Protein AF-A0A3D2SZ21-F1 (afdb_monomer_lite)

Sequence (60 aa):
MNRTKCEWIRELIPDYAAGRLNDDEIALAGLHFADCNECRDELDLVQLVFSSRAMEPEGL

Foldseek 3Di:
DPPVVLVVLLVCLLCLLVVNDDPVNVVSSVVVCVVDVVSVVSSVVSNVVVVVVVPPPPDD

pLDDT: mean 83.85, std 13.36, range [46.84, 93.81]

Radius of gyration: 13.25 Å; chains: 1; bounding box: 47×20×22 Å

Structure (mmCIF, N/CA/C/O backbone):
data_AF-A0A3D2SZ21-F1
#
_entry.id   AF-A0A3D2SZ21-F1
#
loop_
_atom_site.group_PDB
_atom_site.id
_atom_site.type_symbol
_atom_site.label_atom_id
_atom_site.label_alt_id
_atom_site.label_comp_id
_atom_site.label_asym_id
_atom_site.label_entity_id
_atom_site.label_seq_id
_atom_site.pdbx_PDB_ins_code
_atom_site.Cartn_x
_atom_site.Cartn_y
_atom_site.Cartn_z
_atom_site.occupancy
_atom_site.B_iso_or_equiv
_atom_site.auth_seq_id
_atom_site.auth_comp_id
_atom_site.auth_asym_id
_atom_site.auth_atom_id
_atom_site.pdbx_PDB_model_num
ATOM 1 N N . MET A 1 1 ? 15.290 -2.350 3.430 1.00 53.28 1 MET A N 1
ATOM 2 C CA . MET A 1 1 ? 14.126 -1.450 3.290 1.00 53.28 1 MET A CA 1
ATOM 3 C C . MET A 1 1 ? 14.608 -0.054 2.907 1.00 53.28 1 MET A C 1
ATOM 5 O O . MET A 1 1 ? 15.203 0.631 3.733 1.00 53.28 1 MET A O 1
ATOM 9 N N . ASN A 1 2 ? 14.441 0.337 1.639 1.00 60.06 2 ASN A N 1
ATOM 10 C CA . ASN A 1 2 ? 14.766 1.691 1.174 1.00 60.06 2 ASN A CA 1
ATOM 11 C C . ASN A 1 2 ? 13.695 2.655 1.685 1.00 60.06 2 ASN A C 1
ATOM 13 O O . ASN A 1 2 ? 12.585 2.638 1.161 1.00 60.06 2 ASN A O 1
ATOM 17 N N . ARG A 1 3 ? 14.037 3.511 2.652 1.00 64.00 3 ARG A N 1
ATOM 18 C CA . ARG A 1 3 ? 13.112 4.513 3.215 1.00 64.00 3 ARG A CA 1
ATOM 19 C C . ARG A 1 3 ? 12.441 5.368 2.132 1.00 64.00 3 ARG A C 1
ATOM 21 O O . ARG A 1 3 ? 11.231 5.524 2.158 1.00 64.00 3 ARG A O 1
ATOM 28 N N . THR A 1 4 ? 13.193 5.735 1.096 1.00 71.69 4 THR A N 1
ATOM 29 C CA . THR A 1 4 ? 12.703 6.506 -0.058 1.00 71.69 4 THR A CA 1
ATOM 30 C C . THR A 1 4 ? 11.615 5.790 -0.865 1.00 71.69 4 THR A C 1
ATOM 32 O O . THR A 1 4 ? 10.763 6.438 -1.458 1.00 71.69 4 THR A O 1
ATOM 35 N N . LYS A 1 5 ? 11.628 4.447 -0.908 1.00 81.25 5 LYS A N 1
ATOM 36 C CA . LYS A 1 5 ? 10.569 3.677 -1.579 1.00 81.25 5 LYS A CA 1
ATOM 37 C C . LYS A 1 5 ? 9.320 3.589 -0.711 1.00 81.25 5 LYS A C 1
ATOM 39 O O . LYS A 1 5 ? 8.230 3.663 -1.254 1.00 81.25 5 LYS A O 1
ATOM 44 N N . CYS A 1 6 ? 9.477 3.464 0.608 1.00 89.06 6 CYS A N 1
ATOM 45 C CA . CYS A 1 6 ? 8.340 3.465 1.522 1.00 89.06 6 CYS A CA 1
ATOM 46 C C . CYS A 1 6 ? 7.601 4.805 1.461 1.00 89.06 6 CYS A C 1
ATOM 48 O O . CYS A 1 6 ? 6.394 4.802 1.305 1.00 89.06 6 CYS A O 1
ATOM 50 N N . GLU A 1 7 ? 8.309 5.937 1.516 1.00 89.62 7 GLU A N 1
ATOM 51 C CA . GLU A 1 7 ? 7.692 7.274 1.453 1.00 89.62 7 GLU A CA 1
ATOM 52 C C . GLU A 1 7 ? 6.810 7.440 0.209 1.00 89.62 7 GLU A C 1
ATOM 54 O O . GLU A 1 7 ? 5.634 7.762 0.335 1.00 89.62 7 GLU A O 1
ATOM 59 N N . TRP A 1 8 ? 7.339 7.097 -0.966 1.00 89.69 8 TRP A N 1
ATOM 60 C CA . TRP A 1 8 ? 6.584 7.165 -2.217 1.00 89.69 8 TRP A CA 1
ATOM 61 C C . TRP A 1 8 ? 5.403 6.182 -2.260 1.00 89.69 8 TRP A C 1
ATOM 63 O O . TRP A 1 8 ? 4.316 6.534 -2.704 1.00 89.69 8 TRP A O 1
ATOM 73 N N . ILE A 1 9 ? 5.575 4.955 -1.753 1.00 91.81 9 ILE A N 1
ATOM 74 C CA . ILE A 1 9 ? 4.477 3.981 -1.678 1.00 91.81 9 ILE A CA 1
ATOM 75 C C . ILE A 1 9 ? 3.366 4.468 -0.752 1.00 91.81 9 ILE A C 1
ATOM 77 O O . ILE A 1 9 ? 2.199 4.322 -1.098 1.00 91.81 9 ILE A O 1
ATOM 81 N N . ARG A 1 10 ? 3.706 5.076 0.389 1.00 90.69 10 ARG A N 1
ATOM 82 C CA . ARG A 1 10 ? 2.726 5.624 1.335 1.00 90.69 10 ARG A CA 1
ATOM 83 C C . ARG A 1 10 ? 1.869 6.720 0.710 1.00 90.69 10 ARG A C 1
ATOM 85 O O . ARG A 1 10 ? 0.673 6.772 0.975 1.00 90.69 10 ARG A O 1
ATOM 92 N N . GLU A 1 11 ? 2.446 7.535 -0.171 1.00 91.56 11 GLU A N 1
ATOM 93 C CA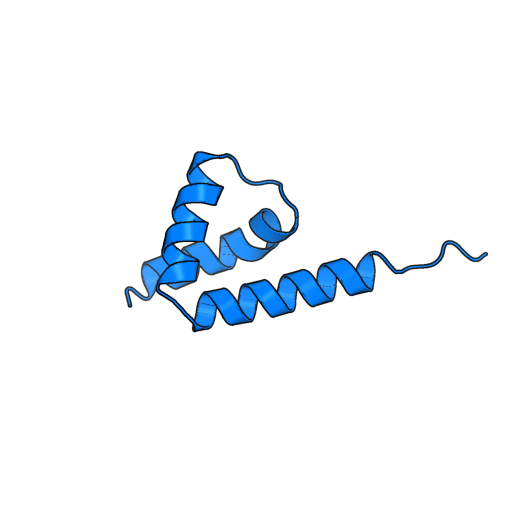 . GLU A 1 11 ? 1.682 8.518 -0.947 1.00 91.56 11 GLU A CA 1
ATOM 94 C C . GLU A 1 11 ? 0.692 7.859 -1.922 1.00 91.56 11 GLU A C 1
ATOM 96 O O . GLU A 1 11 ? -0.388 8.398 -2.145 1.00 91.56 11 GLU A O 1
ATOM 101 N N . LEU A 1 12 ? 1.013 6.672 -2.448 1.00 91.62 12 LEU A N 1
ATOM 102 C CA . 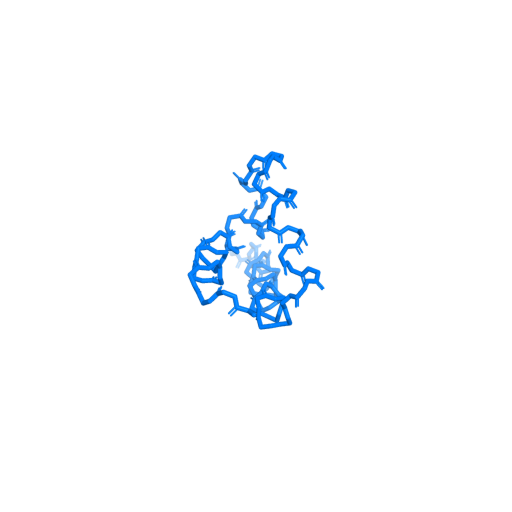LEU A 1 12 ? 0.142 5.921 -3.358 1.00 91.62 12 LEU A CA 1
ATOM 103 C C . LEU A 1 12 ? -0.910 5.054 -2.659 1.00 91.62 12 LEU A C 1
ATOM 105 O O . LEU A 1 12 ? -1.896 4.691 -3.295 1.00 91.62 12 LEU A O 1
ATOM 109 N N . ILE A 1 13 ? -0.734 4.705 -1.381 1.00 92.75 13 ILE A N 1
ATOM 110 C CA . ILE A 1 13 ? -1.681 3.874 -0.614 1.00 92.75 13 ILE A CA 1
ATOM 111 C C . ILE A 1 13 ? -3.146 4.338 -0.744 1.00 92.75 13 ILE A C 1
ATOM 113 O O . ILE A 1 13 ? -3.992 3.488 -1.034 1.00 92.75 13 ILE A O 1
ATOM 117 N N . PRO A 1 14 ? -3.503 5.626 -0.555 1.00 90.88 14 PRO A N 1
ATOM 118 C CA . PRO A 1 14 ? -4.895 6.061 -0.681 1.00 90.88 14 PRO A CA 1
ATOM 119 C C . PRO A 1 14 ? -5.457 5.875 -2.093 1.00 90.88 14 PRO A C 1
ATOM 121 O O . PRO A 1 14 ? -6.602 5.450 -2.235 1.00 90.88 14 PRO A O 1
ATOM 124 N N . ASP A 1 15 ? -4.671 6.140 -3.136 1.00 92.25 15 ASP A N 1
ATOM 125 C CA . ASP A 1 15 ? -5.100 5.939 -4.523 1.00 92.25 15 ASP A CA 1
ATOM 126 C C . ASP A 1 15 ? -5.149 4.458 -4.909 1.00 92.25 15 ASP A C 1
ATOM 128 O O . ASP A 1 15 ? -6.047 4.051 -5.647 1.00 92.25 15 ASP A O 1
ATOM 132 N N . TYR A 1 16 ? -4.259 3.633 -4.352 1.00 91.75 16 TYR A N 1
ATOM 133 C CA . TYR A 1 16 ? -4.302 2.176 -4.471 1.00 91.75 16 TYR A CA 1
ATOM 134 C C . TYR A 1 16 ? -5.585 1.625 -3.838 1.00 91.75 16 TYR A C 1
ATOM 136 O O . TYR A 1 16 ? -6.311 0.860 -4.468 1.00 91.75 16 TYR A O 1
ATOM 144 N N . ALA A 1 17 ? -5.900 2.047 -2.609 1.00 90.31 17 ALA A N 1
ATOM 145 C CA . ALA A 1 17 ? -7.109 1.640 -1.896 1.00 90.31 17 ALA A CA 1
ATOM 146 C C . ALA A 1 17 ? -8.392 2.128 -2.590 1.00 90.31 17 ALA A C 1
ATOM 148 O O . ALA A 1 17 ? -9.396 1.421 -2.591 1.00 90.31 17 ALA A O 1
ATOM 149 N N . ALA A 1 18 ? -8.352 3.308 -3.214 1.00 88.94 18 ALA A N 1
ATOM 150 C CA . ALA A 1 18 ? -9.455 3.852 -4.001 1.00 88.94 18 ALA A CA 1
ATOM 151 C C . ALA A 1 18 ? -9.552 3.266 -5.425 1.00 88.94 18 ALA A C 1
ATOM 153 O O . ALA A 1 18 ? -10.489 3.606 -6.148 1.00 88.94 18 ALA A O 1
ATOM 154 N N . GLY A 1 19 ? -8.598 2.429 -5.853 1.00 89.25 19 GLY A N 1
ATOM 155 C CA . GLY A 1 19 ? -8.560 1.857 -7.202 1.00 89.25 19 GLY A CA 1
ATOM 156 C C . GLY A 1 19 ? -8.338 2.889 -8.315 1.00 89.25 19 GLY A C 1
ATOM 157 O O . GLY A 1 19 ? -8.850 2.713 -9.417 1.00 89.25 19 GLY A O 1
ATOM 158 N N . ARG A 1 20 ? -7.625 3.988 -8.030 1.00 91.00 20 ARG A N 1
ATOM 159 C CA . ARG A 1 20 ? -7.366 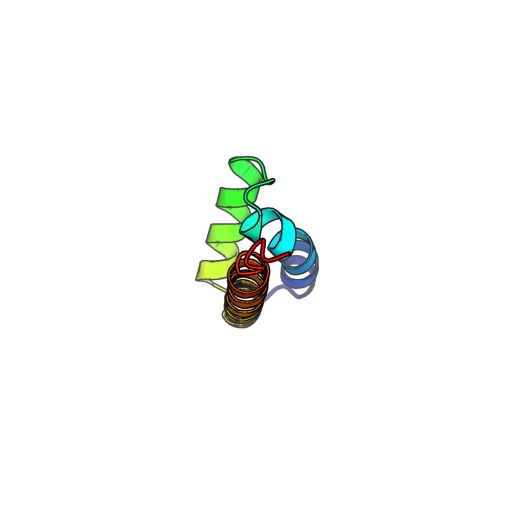5.096 -8.975 1.00 91.00 20 ARG A CA 1
ATOM 160 C C . ARG A 1 20 ? -6.001 5.036 -9.663 1.00 91.00 20 ARG A C 1
ATOM 162 O O . ARG A 1 20 ? -5.707 5.895 -10.488 1.00 91.00 20 ARG A O 1
ATOM 169 N N . LEU A 1 21 ? -5.176 4.056 -9.308 1.00 91.56 21 LEU A N 1
ATOM 170 C CA . LEU A 1 21 ? -3.853 3.853 -9.894 1.00 91.56 21 LEU A CA 1
ATOM 171 C C . LEU A 1 21 ? -3.925 3.095 -11.220 1.00 91.56 21 LEU A C 1
ATOM 173 O O . LEU A 1 21 ? -4.846 2.312 -11.449 1.00 91.56 21 LEU A O 1
ATOM 177 N N . ASN A 1 22 ? -2.918 3.295 -12.068 1.00 93.81 22 ASN A N 1
ATOM 178 C CA . ASN A 1 22 ? -2.765 2.533 -13.306 1.00 93.81 22 ASN A CA 1
ATOM 179 C C . ASN A 1 22 ? -2.161 1.142 -13.034 1.00 93.81 22 ASN A C 1
ATOM 181 O O . ASN A 1 22 ? -1.547 0.917 -11.989 1.00 93.81 22 ASN A O 1
ATOM 185 N N . ASP A 1 23 ? -2.268 0.215 -13.993 1.00 93.19 23 ASP A N 1
ATOM 186 C CA . ASP A 1 23 ? -1.796 -1.172 -13.841 1.00 93.19 23 ASP A CA 1
ATOM 187 C C . ASP A 1 23 ? -0.312 -1.285 -13.435 1.00 93.19 23 ASP A C 1
ATOM 189 O O . ASP A 1 23 ? 0.035 -2.087 -12.564 1.00 93.19 23 ASP A O 1
ATOM 193 N N . ASP A 1 24 ? 0.565 -0.452 -14.007 1.00 91.00 24 ASP A N 1
ATOM 194 C CA . ASP A 1 24 ? 1.993 -0.411 -13.662 1.00 91.00 24 ASP A CA 1
ATOM 195 C C . ASP A 1 24 ? 2.237 0.016 -12.203 1.00 91.00 24 ASP A C 1
ATOM 197 O O . ASP A 1 24 ? 3.076 -0.560 -11.502 1.00 91.00 24 ASP A O 1
ATOM 201 N N . GLU A 1 25 ? 1.486 1.009 -11.721 1.00 92.00 25 GLU A N 1
ATOM 202 C CA . GLU A 1 25 ? 1.584 1.521 -10.350 1.00 92.00 25 GLU A CA 1
ATOM 203 C C . GLU A 1 25 ? 1.044 0.499 -9.347 1.00 92.00 25 GLU A C 1
ATOM 205 O O . GLU A 1 25 ? 1.662 0.269 -8.305 1.00 92.00 25 GLU A O 1
ATOM 210 N N . ILE A 1 26 ? -0.056 -0.176 -9.693 1.00 92.69 26 ILE A N 1
ATOM 211 C CA . ILE A 1 26 ? -0.629 -1.271 -8.903 1.00 92.69 26 ILE A CA 1
ATOM 212 C C . ILE A 1 26 ? 0.379 -2.415 -8.777 1.00 92.69 26 ILE A C 1
ATOM 214 O O . ILE A 1 26 ? 0.626 -2.894 -7.669 1.00 92.69 26 ILE A O 1
ATOM 218 N N . ALA A 1 27 ? 0.994 -2.843 -9.883 1.00 91.88 27 ALA A N 1
ATOM 219 C CA . ALA A 1 27 ? 1.970 -3.928 -9.870 1.00 91.88 27 ALA A CA 1
ATOM 220 C C . ALA A 1 27 ? 3.195 -3.580 -9.010 1.00 91.88 27 ALA A C 1
ATOM 222 O O . ALA A 1 27 ? 3.646 -4.394 -8.197 1.00 91.88 27 ALA A O 1
ATOM 223 N N . LEU A 1 28 ? 3.715 -2.358 -9.144 1.00 90.44 28 LEU A N 1
ATOM 224 C CA . LEU A 1 28 ? 4.884 -1.912 -8.394 1.00 90.44 28 LEU A CA 1
ATOM 225 C C . LEU A 1 28 ? 4.583 -1.746 -6.897 1.00 90.44 28 LEU A C 1
ATOM 227 O O . LEU A 1 28 ? 5.390 -2.165 -6.061 1.00 90.44 28 LEU A O 1
ATOM 231 N N . ALA A 1 29 ? 3.415 -1.201 -6.552 1.00 90.44 29 ALA A N 1
ATOM 232 C CA . ALA A 1 29 ? 2.972 -1.096 -5.168 1.00 90.44 29 ALA A CA 1
ATOM 233 C C . ALA A 1 29 ? 2.717 -2.475 -4.548 1.00 90.44 29 ALA A C 1
ATOM 235 O O . ALA A 1 29 ? 3.205 -2.752 -3.453 1.00 90.44 29 ALA A O 1
ATOM 236 N N . GLY A 1 30 ? 2.070 -3.384 -5.282 1.00 90.12 30 GLY A N 1
ATOM 237 C CA . GLY A 1 30 ? 1.837 -4.768 -4.867 1.00 90.12 30 GLY A CA 1
ATOM 238 C C . GLY A 1 30 ? 3.128 -5.521 -4.534 1.00 90.12 30 GLY A C 1
ATOM 239 O O . GLY A 1 30 ? 3.216 -6.172 -3.490 1.00 90.12 30 GLY A O 1
ATOM 240 N N . LEU A 1 31 ? 4.166 -5.373 -5.365 1.00 91.44 31 LEU A N 1
ATOM 241 C CA . LEU A 1 31 ? 5.493 -5.935 -5.087 1.00 91.44 31 LEU A CA 1
ATOM 242 C C . LEU A 1 31 ? 6.104 -5.364 -3.801 1.00 91.44 31 LEU A C 1
ATOM 244 O O . LEU A 1 31 ? 6.732 -6.100 -3.041 1.00 91.44 31 LEU A O 1
ATOM 248 N N . HIS A 1 32 ? 5.916 -4.070 -3.530 1.00 91.12 32 HIS A N 1
ATOM 249 C CA . HIS A 1 32 ? 6.414 -3.460 -2.300 1.00 91.12 32 HIS A CA 1
ATOM 250 C C . HIS A 1 32 ? 5.6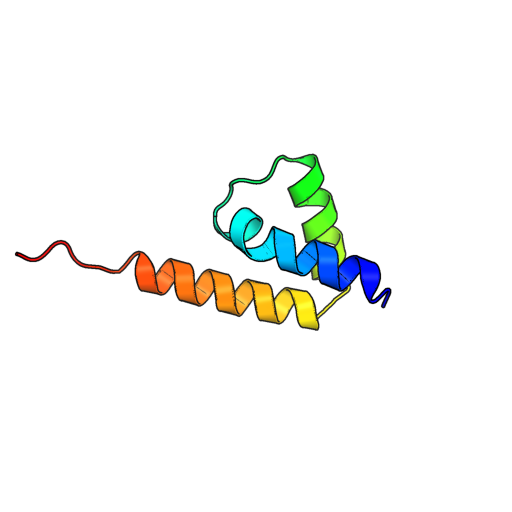36 -3.925 -1.067 1.00 91.12 32 HIS A C 1
ATOM 252 O O . HIS A 1 32 ? 6.248 -4.267 -0.056 1.00 91.12 32 HIS A O 1
ATOM 258 N N . PHE A 1 33 ? 4.306 -4.001 -1.143 1.00 90.50 33 PHE A N 1
ATOM 259 C CA . PHE A 1 33 ? 3.475 -4.504 -0.049 1.00 90.50 33 PHE A CA 1
ATOM 260 C C . PHE A 1 33 ? 3.797 -5.960 0.295 1.00 90.50 33 PHE A C 1
ATOM 262 O O . PHE A 1 33 ? 3.634 -6.358 1.448 1.00 90.50 33 PHE A O 1
ATOM 269 N N . ALA A 1 34 ? 4.286 -6.760 -0.660 1.00 89.56 34 ALA A N 1
ATOM 270 C CA . ALA A 1 34 ? 4.757 -8.123 -0.410 1.00 89.56 34 ALA A CA 1
ATOM 271 C C . ALA A 1 34 ? 6.020 -8.174 0.479 1.00 89.56 34 ALA A C 1
ATOM 273 O O . ALA A 1 34 ? 6.142 -9.088 1.295 1.00 89.56 34 ALA A O 1
ATOM 274 N N . ASP A 1 35 ? 6.910 -7.183 0.363 1.00 89.88 35 ASP A N 1
ATOM 275 C CA . ASP A 1 35 ? 8.213 -7.118 1.050 1.00 89.88 35 ASP A CA 1
ATOM 276 C C . ASP A 1 35 ? 8.195 -6.241 2.322 1.00 89.88 35 ASP A C 1
ATOM 278 O O . ASP A 1 35 ? 8.969 -6.457 3.255 1.00 89.88 35 ASP A O 1
ATOM 282 N N . CYS A 1 36 ? 7.290 -5.258 2.394 1.00 91.88 36 CYS A N 1
ATOM 283 C CA . CYS A 1 36 ? 7.244 -4.259 3.459 1.00 91.88 36 CYS A CA 1
ATOM 284 C C . CYS A 1 36 ? 5.975 -4.376 4.315 1.00 91.88 36 CYS A C 1
ATOM 286 O O . CYS A 1 36 ? 4.891 -3.950 3.914 1.00 91.88 36 CYS A O 1
ATOM 288 N N . ASN A 1 37 ? 6.128 -4.902 5.535 1.00 91.75 37 ASN A N 1
ATOM 289 C CA . ASN A 1 37 ? 5.017 -5.025 6.485 1.00 91.75 37 ASN A CA 1
ATOM 290 C C . ASN A 1 37 ? 4.462 -3.665 6.932 1.00 91.75 37 ASN A C 1
ATOM 292 O O . ASN A 1 37 ? 3.259 -3.547 7.100 1.00 91.75 37 ASN A O 1
ATOM 296 N N . GLU A 1 38 ? 5.308 -2.641 7.082 1.00 91.44 38 GLU A N 1
ATOM 297 C CA . GLU A 1 38 ? 4.873 -1.298 7.502 1.00 91.44 38 GLU A CA 1
ATOM 298 C C . GLU A 1 38 ? 3.905 -0.675 6.485 1.00 91.44 38 GLU A C 1
ATOM 300 O O . GLU A 1 38 ? 2.830 -0.209 6.847 1.00 91.44 38 GLU A O 1
ATOM 305 N N . CYS A 1 39 ? 4.239 -0.737 5.193 1.00 92.19 39 CYS A N 1
A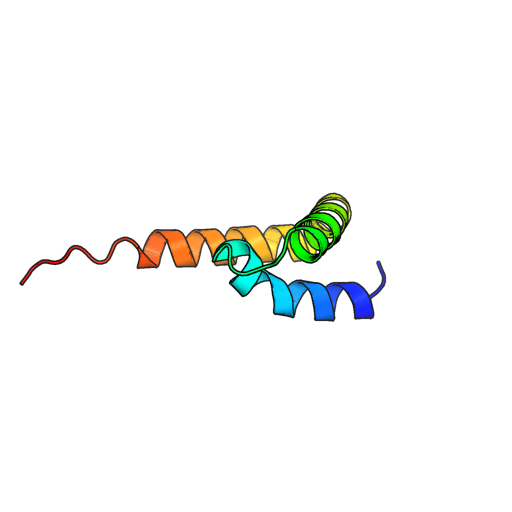TOM 306 C CA . CYS A 1 39 ? 3.359 -0.221 4.144 1.00 92.19 39 CYS A CA 1
ATOM 307 C C . CYS A 1 39 ? 2.108 -1.088 3.951 1.00 92.19 39 CYS A C 1
ATOM 309 O O . CYS A 1 39 ? 1.070 -0.575 3.544 1.00 92.19 39 CYS A O 1
ATOM 311 N N . ARG A 1 40 ? 2.192 -2.395 4.235 1.00 92.56 40 ARG A N 1
ATOM 312 C CA . ARG A 1 40 ? 1.029 -3.292 4.207 1.00 92.56 40 ARG A CA 1
ATOM 313 C C . ARG A 1 40 ? 0.042 -2.978 5.333 1.00 92.56 40 ARG A C 1
ATOM 315 O O . ARG A 1 40 ? -1.155 -2.958 5.076 1.00 92.56 40 ARG A O 1
ATOM 322 N N . ASP A 1 41 ? 0.539 -2.736 6.543 1.00 93.69 41 ASP A N 1
ATOM 323 C CA . ASP A 1 41 ? -0.281 -2.366 7.702 1.00 93.69 41 ASP A CA 1
ATOM 324 C C . ASP A 1 41 ? -0.989 -1.024 7.461 1.00 93.69 41 ASP A C 1
ATOM 326 O O . ASP A 1 41 ? -2.195 -0.904 7.651 1.00 93.69 41 ASP A O 1
ATOM 330 N N . GLU A 1 42 ? -0.275 -0.039 6.904 1.00 92.94 42 GLU A N 1
ATOM 331 C CA . GLU A 1 42 ? -0.880 1.247 6.538 1.00 92.94 42 GLU A CA 1
ATOM 332 C C . GLU A 1 42 ? -1.950 1.103 5.438 1.00 92.94 42 GLU A C 1
ATOM 334 O O . GLU A 1 42 ? -2.999 1.745 5.514 1.00 92.94 42 GLU A O 1
ATOM 339 N N . LEU A 1 43 ? -1.740 0.223 4.451 1.00 92.94 43 LEU A N 1
ATOM 340 C CA . LEU A 1 43 ? -2.755 -0.087 3.441 1.00 92.94 43 LEU A CA 1
ATOM 341 C C . LEU A 1 43 ? -4.019 -0.701 4.059 1.00 92.94 43 LEU A C 1
ATOM 343 O O . LEU A 1 43 ? -5.120 -0.285 3.698 1.00 92.94 43 LEU A O 1
ATOM 347 N N . ASP A 1 44 ? -3.875 -1.656 4.979 1.00 92.56 44 ASP A N 1
ATOM 348 C CA . ASP A 1 44 ? -5.003 -2.281 5.685 1.00 92.56 44 ASP A CA 1
ATOM 349 C C . ASP A 1 44 ? -5.818 -1.237 6.465 1.00 92.56 44 ASP A C 1
ATOM 351 O O . ASP A 1 44 ? -7.038 -1.145 6.302 1.00 92.56 44 ASP A O 1
ATOM 355 N N . LEU A 1 45 ? -5.137 -0.353 7.204 1.00 91.38 45 LEU A N 1
ATOM 356 C CA . LEU A 1 45 ? -5.773 0.752 7.926 1.00 91.38 45 LEU A CA 1
ATOM 357 C C . LEU A 1 45 ? -6.553 1.680 6.990 1.00 91.38 45 LEU A C 1
ATOM 359 O O . LEU A 1 45 ? -7.693 2.051 7.281 1.00 91.38 45 LEU A O 1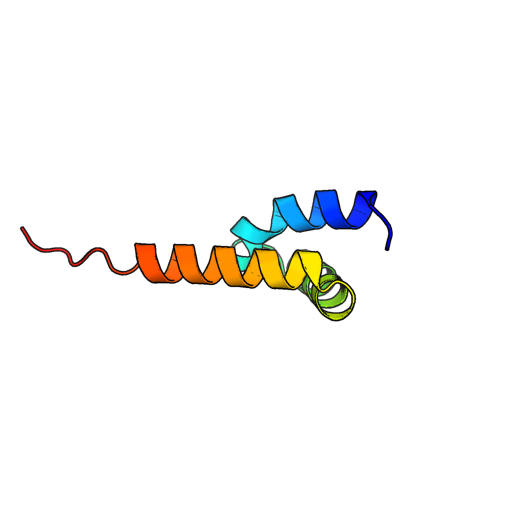
ATOM 363 N N . VAL A 1 46 ? -5.964 2.058 5.854 1.00 90.62 46 VAL A N 1
ATOM 364 C CA . VAL A 1 46 ? -6.630 2.922 4.875 1.00 90.62 46 VAL A CA 1
ATOM 365 C C . VAL A 1 46 ? -7.844 2.216 4.267 1.00 90.62 46 VAL A C 1
ATOM 367 O O . VAL A 1 46 ? -8.918 2.818 4.200 1.00 90.62 46 VAL A O 1
ATOM 370 N N . GLN A 1 47 ? -7.733 0.938 3.896 1.00 89.44 47 GLN A N 1
ATOM 371 C CA . GLN A 1 47 ? -8.868 0.155 3.394 1.00 89.44 47 GLN A CA 1
ATOM 372 C C . GLN A 1 47 ? -9.995 0.021 4.427 1.00 89.44 47 GLN A C 1
ATOM 374 O O . GLN A 1 47 ? -11.172 0.130 4.066 1.00 89.44 47 GLN A O 1
ATOM 379 N N . LEU A 1 48 ? -9.660 -0.146 5.710 1.00 89.19 48 LEU A N 1
ATOM 380 C CA . LEU A 1 48 ? -10.626 -0.165 6.807 1.00 89.19 48 LEU A CA 1
ATOM 381 C C . LEU A 1 48 ? -11.372 1.174 6.916 1.00 89.19 48 LEU A C 1
ATOM 383 O O . LEU A 1 48 ? -12.600 1.195 7.031 1.00 89.19 48 LEU A O 1
ATOM 387 N N . VAL A 1 49 ? -10.650 2.297 6.836 1.00 86.81 49 VAL A N 1
ATOM 388 C CA . VAL A 1 49 ? -11.240 3.645 6.861 1.00 86.81 49 VAL A CA 1
ATOM 389 C C . VAL A 1 49 ? -12.151 3.873 5.654 1.00 86.81 49 VAL A C 1
ATOM 391 O O . VAL A 1 49 ? -13.265 4.368 5.828 1.00 86.81 49 VAL A O 1
ATOM 394 N N . PHE A 1 50 ? -11.730 3.487 4.446 1.00 80.94 50 PHE A N 1
ATOM 395 C CA . PHE A 1 50 ? -12.561 3.587 3.239 1.00 80.94 50 PHE A CA 1
ATOM 396 C C . PHE A 1 50 ? -13.837 2.747 3.350 1.00 80.94 50 PHE A C 1
ATOM 398 O O . PHE A 1 50 ? -14.926 3.246 3.070 1.00 80.94 50 PHE A O 1
ATOM 405 N N . SER A 1 51 ? -13.721 1.508 3.825 1.00 78.62 51 SER A N 1
ATOM 406 C CA . SER A 1 51 ? -14.864 0.608 4.023 1.00 78.62 51 SER A CA 1
ATOM 407 C C . SER A 1 51 ? -15.831 1.130 5.088 1.00 78.62 51 SER A C 1
ATOM 409 O O . SER A 1 51 ? -17.045 1.006 4.945 1.00 78.62 51 SER A O 1
ATOM 411 N N . SER A 1 52 ? -15.304 1.763 6.140 1.00 76.62 52 SER A N 1
ATOM 412 C CA . SER A 1 52 ? -16.111 2.374 7.201 1.00 76.62 52 SER A CA 1
ATOM 413 C C . SER A 1 52 ? -16.829 3.638 6.721 1.00 76.62 52 SER A C 1
ATOM 415 O O . SER A 1 52 ? -17.972 3.869 7.096 1.00 76.62 52 SER A O 1
ATOM 417 N N . ARG A 1 53 ? -16.188 4.438 5.858 1.00 63.88 53 ARG A N 1
ATOM 418 C CA . ARG A 1 53 ? -16.793 5.626 5.229 1.00 63.88 53 ARG A CA 1
ATOM 419 C C . ARG A 1 53 ? -17.831 5.294 4.162 1.00 63.88 53 ARG A C 1
ATOM 421 O O . ARG A 1 53 ? -18.743 6.081 3.959 1.00 63.88 53 ARG A O 1
ATOM 428 N N . ALA A 1 54 ? -17.716 4.149 3.493 1.00 58.19 54 ALA A N 1
ATOM 429 C CA . ALA A 1 54 ? -18.753 3.669 2.581 1.00 58.19 54 ALA A CA 1
ATOM 430 C C . ALA A 1 54 ? -20.054 3.276 3.317 1.00 58.19 54 ALA A C 1
ATOM 432 O O . ALA A 1 54 ? -21.097 3.141 2.682 1.00 58.19 54 ALA A O 1
ATOM 433 N N . MET A 1 55 ? -20.012 3.131 4.648 1.00 51.97 55 MET A N 1
ATOM 434 C CA . MET A 1 55 ? -21.180 3.006 5.523 1.00 51.97 55 MET A CA 1
ATOM 435 C C . MET A 1 55 ? -21.610 4.369 6.091 1.00 51.97 55 MET A C 1
ATOM 437 O O . MET A 1 55 ? -21.748 4.528 7.301 1.00 51.97 55 MET A O 1
ATOM 441 N N . GLU A 1 56 ? -21.868 5.359 5.240 1.00 56.16 56 GLU A N 1
ATOM 442 C CA . GLU A 1 56 ? -22.871 6.367 5.593 1.00 56.16 56 GLU A CA 1
ATOM 443 C C . GLU A 1 56 ? -24.206 5.855 5.040 1.00 56.16 56 GLU A C 1
ATOM 445 O O . GLU A 1 56 ? -24.399 5.865 3.823 1.00 56.16 56 GLU A O 1
ATOM 450 N N . PRO A 1 57 ? -25.118 5.316 5.876 1.00 53.47 57 PRO A N 1
ATOM 451 C CA . PRO A 1 57 ? -26.465 5.059 5.405 1.00 53.47 57 PRO A CA 1
ATOM 452 C C . PRO A 1 57 ? -27.060 6.407 5.003 1.00 53.47 57 PRO A C 1
ATOM 454 O O . PRO A 1 57 ? -27.167 7.309 5.836 1.00 53.47 57 PRO A O 1
ATOM 457 N N . GLU A 1 58 ? -27.447 6.541 3.734 1.00 56.78 58 GLU A N 1
ATOM 458 C CA . GLU A 1 58 ? -28.389 7.572 3.312 1.00 56.78 58 GLU A CA 1
ATOM 459 C C . GLU A 1 58 ? -29.675 7.370 4.116 1.00 56.78 58 GLU A C 1
ATOM 461 O O . GLU A 1 58 ? -30.528 6.536 3.817 1.00 56.78 58 GLU A O 1
ATOM 466 N N . GLY A 1 59 ? -29.748 8.090 5.221 1.00 67.12 59 GLY A N 1
ATOM 467 C CA . GLY A 1 59 ? -30.880 8.139 6.110 1.00 67.12 59 GLY A CA 1
ATOM 468 C C . GLY A 1 59 ? -31.036 9.573 6.551 1.00 67.12 59 GLY A C 1
ATOM 469 O O . GLY A 1 59 ? -30.527 9.926 7.609 1.00 67.12 59 GLY A O 1
ATOM 470 N N . LEU A 1 60 ? -31.699 10.371 5.711 1.00 46.84 60 LEU A N 1
ATOM 471 C CA . LEU A 1 60 ? -32.673 11.398 6.093 1.00 46.84 60 LEU A CA 1
ATOM 472 C C . LEU A 1 60 ? -33.444 11.878 4.858 1.00 46.84 60 LEU A C 1
ATOM 474 O O . LEU A 1 60 ? -32.808 12.426 3.934 1.00 46.84 60 LEU A O 1
#

Secondary structure (DSSP, 8-state):
--HHHHHHHHHHHHHHHTT-S-HHHHHHHHHHHHH-HHHHHHHHHHHHHHHHHT------